Protein AF-A0A850GNY5-F1 (afdb_monomer_lite)

Structure (mmCIF, N/CA/C/O backbone):
data_AF-A0A850GNY5-F1
#
_entry.id   AF-A0A850GNY5-F1
#
loop_
_atom_site.group_PDB
_atom_site.id
_atom_site.type_symbol
_atom_site.label_atom_id
_atom_site.label_alt_id
_atom_site.label_comp_id
_atom_site.label_asym_id
_atom_site.label_entity_id
_atom_site.label_seq_id
_atom_site.pdbx_PDB_ins_code
_atom_site.Cartn_x
_atom_site.Cartn_y
_atom_site.Cartn_z
_atom_site.occupancy
_atom_site.B_iso_or_equiv
_atom_site.auth_seq_id
_atom_site.auth_comp_id
_atom_site.auth_asym_id
_atom_site.auth_atom_id
_atom_site.pdbx_PDB_model_num
ATOM 1 N N . MET A 1 1 ? -10.101 1.524 -15.707 1.00 48.56 1 MET A N 1
ATOM 2 C CA . MET A 1 1 ? -8.682 1.120 -15.670 1.00 48.56 1 MET A CA 1
ATOM 3 C C . MET A 1 1 ? -8.161 1.093 -17.093 1.00 48.56 1 MET A C 1
ATOM 5 O O . MET A 1 1 ? -8.709 0.349 -17.896 1.00 48.56 1 MET A O 1
ATOM 9 N N . VAL A 1 2 ? -7.198 1.953 -17.430 1.00 45.47 2 VAL A N 1
ATOM 10 C CA . VAL A 1 2 ? -6.464 1.857 -18.703 1.00 45.47 2 VAL A CA 1
ATOM 11 C C . VAL A 1 2 ? -5.379 0.800 -18.528 1.00 45.47 2 VAL A C 1
ATOM 13 O O . VAL A 1 2 ? -4.823 0.670 -17.445 1.00 45.47 2 VAL A O 1
ATOM 16 N N . VAL A 1 3 ? -5.168 -0.012 -19.557 1.00 47.56 3 VAL A N 1
ATOM 17 C CA . VAL A 1 3 ? -4.475 -1.298 -19.484 1.00 47.56 3 VAL A CA 1
ATOM 18 C C . VAL A 1 3 ? -3.324 -1.270 -20.489 1.00 47.56 3 VAL A C 1
ATOM 20 O O . VAL A 1 3 ? -3.473 -1.746 -21.611 1.00 47.56 3 VAL A O 1
ATOM 23 N N . GLU A 1 4 ? -2.168 -0.717 -20.122 1.00 44.31 4 GLU A N 1
ATOM 24 C CA . GLU A 1 4 ? -0.940 -1.027 -20.862 1.00 44.31 4 GLU A CA 1
ATOM 25 C C . GLU A 1 4 ? -0.405 -2.366 -20.343 1.00 44.31 4 GLU A C 1
ATOM 27 O O . GLU A 1 4 ? -0.259 -2.584 -19.142 1.00 44.31 4 GLU A O 1
ATOM 32 N N . ARG A 1 5 ? -0.173 -3.321 -21.252 1.00 57.22 5 ARG A N 1
ATOM 33 C CA . ARG A 1 5 ? 0.276 -4.697 -20.941 1.00 57.22 5 ARG A CA 1
ATOM 34 C C . ARG A 1 5 ? -0.632 -5.529 -20.020 1.00 57.22 5 ARG A C 1
ATOM 36 O O . ARG A 1 5 ? -0.216 -6.606 -19.607 1.00 57.22 5 ARG A O 1
ATOM 43 N N . GLY A 1 6 ? -1.846 -5.082 -19.712 1.00 72.19 6 GLY A N 1
ATOM 44 C CA . GLY A 1 6 ? -2.713 -5.765 -18.741 1.00 72.19 6 GLY A CA 1
ATOM 45 C C . GLY A 1 6 ? -2.825 -5.055 -17.390 1.00 72.19 6 GLY A C 1
ATOM 46 O O . GLY A 1 6 ? -3.653 -5.460 -16.584 1.00 72.19 6 GLY A O 1
ATOM 47 N N . VAL A 1 7 ? -2.041 -4.000 -17.145 1.00 82.06 7 VAL A N 1
ATOM 48 C CA . VAL A 1 7 ? -1.895 -3.400 -15.814 1.00 82.06 7 VAL A CA 1
ATOM 49 C C . VAL A 1 7 ? -2.511 -2.008 -15.793 1.00 82.06 7 VAL A C 1
ATOM 51 O O . VAL A 1 7 ? -2.124 -1.143 -16.576 1.00 82.06 7 VAL A O 1
ATOM 54 N N . GLY A 1 8 ? -3.465 -1.795 -14.888 1.00 86.38 8 GLY A N 1
ATOM 55 C CA . GLY A 1 8 ? -3.980 -0.468 -14.572 1.00 86.38 8 GLY A CA 1
ATOM 56 C C . GLY A 1 8 ? -3.292 0.100 -13.342 1.00 86.38 8 GLY A C 1
ATOM 57 O O . GLY A 1 8 ? -3.154 -0.591 -12.336 1.00 86.38 8 GLY A O 1
ATOM 58 N N . VAL A 1 9 ? -2.871 1.360 -13.421 1.00 89.44 9 VAL A N 1
ATOM 59 C CA . VAL A 1 9 ? -2.256 2.072 -12.298 1.00 89.44 9 VAL A CA 1
ATOM 60 C C . VAL A 1 9 ? -3.223 3.132 -11.795 1.00 89.44 9 VAL A C 1
ATOM 62 O O . VAL A 1 9 ? -3.742 3.945 -12.562 1.00 89.44 9 VAL A O 1
ATOM 65 N N . ALA A 1 10 ? -3.453 3.118 -10.488 1.00 91.12 10 ALA A N 1
ATOM 66 C CA . ALA A 1 10 ? -4.220 4.135 -9.797 1.00 91.12 10 ALA A CA 1
ATOM 67 C C . ALA A 1 10 ? -3.379 4.760 -8.686 1.00 91.12 10 ALA A C 1
ATOM 69 O O . ALA A 1 10 ? -2.557 4.087 -8.061 1.00 91.12 10 ALA A O 1
ATOM 70 N N . VAL A 1 11 ? -3.597 6.046 -8.430 1.00 92.50 11 VAL A N 1
ATOM 71 C CA . VAL A 1 11 ? -2.943 6.775 -7.337 1.00 92.50 11 VAL A CA 1
ATOM 72 C C . VAL A 1 11 ? -3.990 7.513 -6.510 1.00 92.50 11 VAL A C 1
ATOM 74 O O . VAL A 1 11 ? -5.052 7.853 -7.035 1.00 92.50 11 VAL A O 1
ATOM 77 N N . PRO A 1 12 ? -3.721 7.802 -5.226 1.00 92.19 12 PRO A N 1
ATOM 78 C CA . PRO A 1 12 ? -4.632 8.608 -4.426 1.00 92.19 12 PRO A CA 1
ATOM 79 C C . PRO A 1 12 ? -4.967 9.936 -5.112 1.00 92.19 12 PRO A C 1
ATOM 81 O O . PRO A 1 12 ? -4.075 10.570 -5.678 1.00 92.19 12 PRO A O 1
ATOM 84 N N . THR A 1 13 ? -6.214 10.400 -5.005 1.00 92.38 13 THR A N 1
ATOM 85 C CA . THR A 1 13 ? -6.661 11.661 -5.629 1.00 92.38 13 THR A CA 1
ATOM 86 C C . THR A 1 13 ? -5.725 12.832 -5.316 1.00 92.38 13 THR A C 1
ATOM 88 O O . THR A 1 13 ? -5.304 13.540 -6.224 1.00 92.38 13 THR A O 1
ATOM 91 N N . HIS A 1 14 ? -5.281 12.960 -4.061 1.00 90.50 14 HIS A N 1
ATOM 92 C CA . HIS A 1 14 ? -4.361 14.022 -3.636 1.00 90.50 14 HIS A CA 1
ATOM 93 C C . HIS A 1 14 ? -2.956 13.940 -4.264 1.00 90.50 14 HIS A C 1
ATOM 95 O O . HIS A 1 14 ? -2.224 14.925 -4.236 1.00 90.50 14 HIS A O 1
ATOM 101 N N . VAL A 1 15 ? -2.537 12.773 -4.769 1.00 90.88 15 VAL A N 1
ATOM 102 C CA . VAL A 1 15 ? -1.285 12.608 -5.533 1.00 90.88 15 VAL A CA 1
ATOM 103 C C . VAL A 1 15 ? -1.527 12.980 -6.989 1.00 90.88 15 VAL A C 1
ATOM 105 O O . VAL A 1 15 ? -0.743 13.723 -7.566 1.00 90.88 15 VAL A O 1
ATOM 108 N N . HIS A 1 16 ? -2.634 12.516 -7.568 1.00 92.56 16 HIS A N 1
ATOM 109 C CA . HIS A 1 16 ? -3.010 12.849 -8.941 1.00 92.56 16 HIS A CA 1
ATOM 110 C C . HIS A 1 16 ? -3.195 14.366 -9.146 1.00 92.56 16 HIS A C 1
ATOM 112 O O . HIS A 1 16 ? -2.802 14.920 -10.170 1.00 92.56 16 HIS A O 1
ATOM 118 N N . GLU A 1 17 ? -3.742 15.067 -8.151 1.00 91.31 17 GLU A N 1
ATOM 119 C CA . GLU A 1 17 ? -3.879 16.532 -8.144 1.00 91.31 17 GLU A CA 1
ATOM 120 C C . GLU A 1 17 ? -2.533 17.278 -8.134 1.00 91.31 17 GLU A C 1
ATOM 122 O O . GLU A 1 17 ? -2.485 18.456 -8.474 1.00 91.31 17 GLU A O 1
ATOM 127 N N . GLN A 1 18 ? -1.428 16.605 -7.796 1.00 89.88 18 GLN A N 1
ATOM 128 C CA . GLN A 1 18 ? -0.080 17.180 -7.803 1.00 89.88 18 GLN A CA 1
ATOM 129 C C . GLN A 1 18 ? 0.645 17.020 -9.145 1.00 89.88 18 GLN A C 1
ATOM 131 O O . GLN A 1 18 ? 1.846 17.252 -9.200 1.00 89.88 18 GLN A O 1
ATOM 136 N N . ARG A 1 19 ? -0.043 16.658 -10.235 1.00 85.88 19 ARG A N 1
ATOM 137 C CA . ARG A 1 19 ? 0.570 16.510 -11.572 1.00 85.88 19 ARG A CA 1
ATOM 138 C C . ARG A 1 19 ? 1.276 17.769 -12.102 1.00 85.88 19 ARG A C 1
ATOM 140 O O . ARG A 1 19 ? 2.137 17.664 -12.961 1.00 85.88 19 ARG A O 1
ATOM 147 N N . ASP A 1 20 ? 0.923 18.947 -11.586 1.00 85.62 20 ASP A N 1
ATOM 148 C CA . ASP A 1 20 ? 1.567 20.217 -11.951 1.00 85.62 20 ASP A CA 1
ATOM 149 C C . ASP A 1 20 ? 2.860 20.469 -11.138 1.00 85.62 20 ASP A C 1
ATOM 151 O O . ASP A 1 20 ? 3.505 21.512 -11.272 1.00 85.62 20 ASP A O 1
ATOM 155 N N . ASN A 1 21 ? 3.245 19.538 -10.256 1.00 88.06 21 ASN A N 1
ATOM 156 C CA . ASN A 1 21 ? 4.458 19.621 -9.451 1.00 88.06 21 ASN A CA 1
ATOM 157 C C . ASN A 1 21 ? 5.694 19.260 -10.303 1.00 88.06 21 ASN A C 1
ATOM 159 O O . ASN A 1 21 ? 5.766 18.139 -10.804 1.00 88.06 21 ASN A O 1
ATOM 163 N N . PRO A 1 22 ? 6.718 20.136 -10.392 1.00 88.56 22 PRO A N 1
ATOM 164 C CA . PRO A 1 22 ? 7.920 19.899 -11.201 1.00 88.56 22 PRO A CA 1
ATOM 165 C C . PRO A 1 22 ? 8.706 18.625 -10.870 1.00 88.56 22 PRO A C 1
ATOM 167 O O . PRO A 1 22 ? 9.552 18.209 -11.653 1.00 88.56 22 PRO A O 1
ATOM 170 N N . TRP A 1 23 ? 8.486 18.043 -9.692 1.00 86.38 23 TRP A N 1
ATOM 171 C CA . TRP A 1 23 ? 9.210 16.865 -9.212 1.00 86.38 23 TRP A CA 1
ATOM 172 C C . TRP A 1 23 ? 8.407 15.565 -9.326 1.00 86.38 23 TRP A C 1
ATOM 174 O O . TRP A 1 23 ? 8.890 14.520 -8.888 1.00 86.38 23 TRP A O 1
ATOM 184 N N . LEU A 1 24 ? 7.182 15.622 -9.853 1.00 86.50 24 LEU A N 1
ATOM 185 C CA . LEU A 1 24 ? 6.283 14.479 -9.961 1.00 86.50 24 LEU A CA 1
ATOM 186 C C . LEU A 1 24 ? 5.758 14.365 -11.391 1.00 86.50 24 LEU A C 1
ATOM 188 O O . LEU A 1 24 ? 4.853 15.087 -11.795 1.00 86.50 24 LEU A O 1
ATOM 192 N N . GLU A 1 25 ? 6.301 13.406 -12.129 1.00 87.94 25 GLU A N 1
ATOM 193 C CA . GLU A 1 25 ? 5.796 13.036 -13.447 1.00 87.94 25 GLU A CA 1
ATOM 194 C C . GLU A 1 25 ? 4.816 11.870 -13.292 1.00 87.94 25 GLU A C 1
ATOM 196 O O . GLU A 1 25 ? 5.181 10.789 -12.822 1.00 87.94 25 GLU A O 1
ATOM 201 N N . LEU A 1 26 ? 3.556 12.101 -13.662 1.00 86.44 26 LEU A N 1
ATOM 202 C CA . LEU A 1 26 ? 2.525 11.069 -13.723 1.00 86.44 26 LEU A CA 1
ATOM 203 C C . LEU A 1 26 ? 2.160 10.816 -15.192 1.00 86.44 26 LEU A C 1
ATOM 205 O O . LEU A 1 26 ? 1.894 11.783 -15.904 1.00 86.44 26 LEU A O 1
ATOM 209 N N . PRO A 1 27 ? 2.123 9.551 -15.644 1.00 85.62 27 PRO A N 1
ATOM 210 C CA . PRO A 1 27 ? 1.575 9.202 -16.953 1.00 85.62 27 PRO A CA 1
ATOM 211 C C . PRO A 1 27 ? 0.107 9.629 -17.089 1.00 85.62 27 PRO A C 1
ATOM 213 O O . PRO A 1 27 ? -0.642 9.590 -16.107 1.00 85.62 27 PRO A O 1
ATOM 216 N N . ASP A 1 28 ? -0.317 9.965 -18.309 1.00 82.44 28 ASP A N 1
ATOM 217 C CA . ASP A 1 28 ? -1.685 10.420 -18.612 1.00 82.44 28 ASP A CA 1
ATOM 218 C C . ASP A 1 28 ? -2.749 9.347 -18.303 1.00 82.44 28 ASP A C 1
ATOM 220 O O . ASP A 1 28 ? -3.921 9.650 -18.076 1.00 82.44 28 ASP A O 1
ATOM 224 N N . GLU A 1 29 ? -2.349 8.076 -18.274 1.00 84.06 29 GLU A N 1
ATOM 225 C CA . GLU A 1 29 ? -3.220 6.919 -18.073 1.00 84.06 29 GLU A CA 1
ATOM 226 C C . GLU A 1 29 ? -3.506 6.599 -16.595 1.00 84.06 29 GLU A C 1
ATOM 228 O O . GLU A 1 29 ? -4.310 5.704 -16.302 1.00 84.06 29 GLU A O 1
ATOM 233 N N . VAL A 1 30 ? -2.860 7.296 -15.654 1.00 89.00 30 VAL A N 1
ATOM 234 C CA . VAL A 1 30 ? -3.042 7.066 -14.215 1.00 89.00 30 VAL A CA 1
ATOM 235 C C . VAL A 1 30 ? -4.419 7.546 -13.759 1.00 89.00 30 VAL A C 1
ATOM 237 O O . VAL A 1 30 ? -4.820 8.682 -13.996 1.00 89.00 30 VAL A O 1
ATOM 240 N N . VAL A 1 31 ? -5.138 6.691 -13.030 1.00 89.56 31 VAL A N 1
ATOM 241 C CA . VAL A 1 31 ? -6.490 7.003 -12.546 1.00 89.56 31 VAL A CA 1
ATOM 242 C C . VAL A 1 31 ? -6.451 7.479 -11.084 1.00 89.56 31 VAL A C 1
ATOM 244 O O . VAL A 1 31 ? -5.867 6.792 -10.242 1.00 89.56 31 VAL A O 1
ATOM 247 N N . PRO A 1 32 ? -7.079 8.618 -10.730 1.00 91.88 32 PRO A N 1
ATOM 248 C CA . PRO A 1 32 ? -7.226 9.022 -9.335 1.00 91.88 32 PRO A CA 1
ATOM 249 C C . PRO A 1 32 ? -8.216 8.114 -8.600 1.00 91.88 32 PRO A C 1
ATOM 251 O O . PRO A 1 32 ? -9.277 7.783 -9.133 1.00 91.88 32 PRO A O 1
ATOM 254 N N . VAL A 1 33 ? -7.899 7.761 -7.355 1.00 90.88 33 VAL A N 1
ATOM 255 C CA . VAL A 1 33 ? -8.792 6.991 -6.481 1.00 90.88 33 VAL A CA 1
ATOM 256 C C . VAL A 1 33 ? -8.951 7.618 -5.108 1.00 90.88 33 VAL A C 1
ATOM 258 O O . VAL A 1 33 ? -7.995 8.110 -4.499 1.00 90.88 33 VAL A O 1
ATOM 261 N N . ASP A 1 34 ? -10.180 7.553 -4.605 1.00 89.25 34 ASP A N 1
ATOM 262 C CA . ASP A 1 34 ? -10.488 7.901 -3.228 1.00 89.25 34 ASP A CA 1
ATOM 263 C C . ASP A 1 34 ? -10.099 6.739 -2.307 1.00 89.25 34 ASP A C 1
ATOM 265 O O . ASP A 1 34 ? -10.606 5.624 -2.423 1.00 89.25 34 ASP A O 1
ATOM 269 N N . LEU A 1 35 ? -9.189 7.013 -1.375 1.00 83.94 35 LEU A N 1
ATOM 270 C CA . LEU A 1 35 ? -8.705 6.035 -0.405 1.00 83.94 35 LEU A CA 1
ATOM 271 C C . LEU A 1 35 ? -9.773 5.637 0.623 1.00 83.94 35 LEU A C 1
ATOM 273 O O . LEU A 1 35 ? -9.643 4.592 1.256 1.00 83.94 35 LEU A O 1
ATOM 277 N N . GLU A 1 36 ? -10.821 6.447 0.793 1.00 81.56 36 GLU A N 1
ATOM 278 C CA . GLU A 1 36 ? -11.971 6.126 1.647 1.00 81.56 36 GLU A CA 1
ATOM 279 C C . GLU A 1 36 ? -13.043 5.296 0.922 1.00 81.56 36 GLU A C 1
ATOM 281 O O . GLU A 1 36 ? -13.981 4.796 1.554 1.00 81.56 36 GLU A O 1
ATOM 286 N N . ALA A 1 37 ? -12.910 5.150 -0.398 1.00 81.50 37 ALA A N 1
ATOM 287 C CA . ALA A 1 37 ? -13.842 4.445 -1.269 1.00 81.50 37 ALA A CA 1
ATOM 288 C C . ALA A 1 37 ? -13.087 3.662 -2.355 1.00 81.50 37 ALA A C 1
ATOM 290 O O . ALA A 1 37 ? -13.382 3.775 -3.547 1.00 81.50 37 ALA A O 1
ATOM 291 N N . LEU A 1 38 ? -12.091 2.873 -1.934 1.00 81.62 38 LEU A N 1
ATOM 292 C CA . LEU A 1 38 ? -11.315 2.038 -2.845 1.00 81.62 38 LEU A CA 1
ATOM 293 C C . LEU A 1 38 ? -12.206 0.959 -3.475 1.00 81.62 38 LEU A C 1
ATOM 295 O O . LEU A 1 38 ? -12.833 0.201 -2.728 1.00 81.62 38 LEU A O 1
ATOM 299 N N . PRO A 1 39 ? -12.251 0.845 -4.814 1.00 77.00 39 PRO A N 1
ATOM 300 C CA . PRO A 1 39 ? -12.936 -0.261 -5.463 1.00 77.00 39 PRO A CA 1
ATOM 301 C C . PRO A 1 39 ? -12.285 -1.611 -5.115 1.00 77.00 39 PRO A C 1
ATOM 303 O O . PRO A 1 39 ? -11.121 -1.693 -4.723 1.00 77.00 39 PRO A O 1
ATOM 306 N N . ALA A 1 40 ? -13.075 -2.679 -5.216 1.00 74.69 40 ALA A N 1
ATOM 307 C CA . ALA A 1 40 ? -12.691 -4.021 -4.775 1.00 74.69 40 ALA A CA 1
ATOM 308 C C . ALA A 1 40 ? -11.846 -4.806 -5.800 1.00 74.69 40 ALA A C 1
ATOM 310 O O . ALA A 1 40 ? -11.569 -5.979 -5.581 1.00 74.69 40 ALA A O 1
ATOM 311 N N . ASP A 1 41 ? -11.476 -4.195 -6.926 1.00 81.94 41 ASP A N 1
ATOM 312 C CA . ASP A 1 41 ? -10.828 -4.832 -8.079 1.00 81.94 41 ASP A CA 1
ATOM 313 C C . ASP A 1 41 ? -9.313 -4.569 -8.169 1.00 81.94 41 ASP A C 1
ATOM 315 O O . ASP A 1 41 ? -8.725 -4.700 -9.240 1.00 81.94 41 ASP A O 1
ATOM 319 N N . PHE A 1 42 ? -8.661 -4.222 -7.055 1.00 87.12 42 PHE A N 1
ATOM 320 C CA . PHE A 1 42 ? -7.202 -4.103 -6.998 1.00 87.12 42 PHE A CA 1
ATOM 321 C C . PHE A 1 42 ? -6.521 -5.429 -6.666 1.00 87.12 42 PHE A C 1
ATOM 323 O O . PHE A 1 42 ? -6.864 -6.078 -5.686 1.00 87.12 42 PHE A O 1
ATOM 330 N N . ASP A 1 43 ? -5.473 -5.766 -7.418 1.00 88.81 43 ASP A N 1
ATOM 331 C CA . ASP A 1 43 ? -4.680 -6.979 -7.181 1.00 88.81 43 ASP A CA 1
ATOM 332 C C . ASP A 1 43 ? -3.465 -6.746 -6.263 1.00 88.81 43 ASP A C 1
ATOM 334 O O . ASP A 1 43 ? -2.946 -7.680 -5.650 1.00 88.81 43 ASP A O 1
ATOM 338 N N . LEU A 1 44 ? -2.971 -5.505 -6.183 1.00 91.50 44 LEU A N 1
ATOM 339 C CA . LEU A 1 44 ? -1.756 -5.152 -5.448 1.00 91.50 44 LEU A CA 1
ATOM 340 C C . LEU A 1 44 ? -1.765 -3.680 -5.027 1.00 91.50 44 LEU A C 1
ATOM 342 O O . LEU A 1 44 ? -1.982 -2.792 -5.850 1.00 91.50 44 LEU A O 1
ATOM 346 N N . ALA A 1 45 ? -1.429 -3.412 -3.767 1.00 93.38 45 ALA A N 1
ATOM 347 C CA . ALA A 1 45 ? -1.127 -2.070 -3.285 1.00 93.38 45 ALA A CA 1
ATOM 348 C C . ALA A 1 45 ? 0.390 -1.869 -3.189 1.00 93.38 45 ALA A C 1
ATOM 350 O O . ALA A 1 45 ? 1.093 -2.709 -2.630 1.00 93.38 45 ALA A O 1
ATOM 351 N N . VAL A 1 46 ? 0.906 -0.742 -3.681 1.00 93.94 46 VAL A N 1
ATOM 352 C CA . VAL A 1 46 ? 2.338 -0.407 -3.596 1.00 93.94 46 VAL A CA 1
ATOM 353 C C . VAL A 1 46 ? 2.525 0.801 -2.683 1.00 93.94 46 VAL A C 1
ATOM 355 O O . VAL A 1 46 ? 1.995 1.879 -2.941 1.00 93.94 46 VAL A O 1
ATOM 358 N N . ALA A 1 47 ? 3.284 0.626 -1.603 1.00 93.88 47 ALA A N 1
ATOM 359 C CA . ALA A 1 47 ? 3.611 1.679 -0.651 1.00 93.88 47 ALA A CA 1
ATOM 360 C C . ALA A 1 47 ? 5.039 2.182 -0.892 1.00 93.88 47 ALA A C 1
ATOM 362 O O . ALA A 1 47 ? 6.008 1.475 -0.617 1.00 93.88 47 ALA A O 1
ATOM 363 N N . LEU A 1 48 ? 5.160 3.417 -1.383 1.00 92.56 48 LEU A N 1
ATOM 364 C CA . LEU A 1 48 ? 6.437 4.080 -1.653 1.00 92.56 48 LEU A CA 1
ATOM 365 C C . LEU A 1 48 ? 6.784 5.043 -0.509 1.00 92.56 48 LEU A C 1
ATOM 367 O O . LEU A 1 48 ? 6.138 6.076 -0.338 1.00 92.56 48 LEU A O 1
ATOM 371 N N . GLY A 1 49 ? 7.789 4.710 0.300 1.00 90.81 49 GLY A N 1
ATOM 372 C CA . GLY A 1 49 ? 8.212 5.518 1.448 1.00 90.81 49 GLY A CA 1
ATOM 373 C C . GLY A 1 49 ? 8.647 4.655 2.629 1.00 90.81 49 GLY A C 1
ATOM 374 O O . GLY A 1 49 ? 9.018 3.506 2.453 1.00 90.81 49 GLY A O 1
ATOM 375 N N . GLY A 1 50 ? 8.625 5.195 3.846 1.00 90.06 50 GLY A N 1
ATOM 376 C CA . GLY A 1 50 ? 9.020 4.436 5.040 1.00 90.06 50 GLY A CA 1
ATOM 377 C C . GLY A 1 50 ? 7.937 3.485 5.575 1.00 90.06 50 GLY A C 1
ATOM 378 O O . GLY A 1 50 ? 6.837 3.371 5.032 1.00 90.06 50 GLY A O 1
ATOM 379 N N . ASP A 1 51 ? 8.215 2.873 6.726 1.00 90.19 51 ASP A N 1
ATOM 380 C CA . ASP A 1 51 ? 7.302 1.939 7.407 1.00 90.19 51 ASP A CA 1
ATOM 381 C C . ASP A 1 51 ? 5.937 2.567 7.745 1.00 90.19 51 ASP A C 1
ATOM 383 O O . ASP A 1 51 ? 4.902 1.905 7.679 1.00 90.19 51 ASP A O 1
ATOM 387 N N . GLY A 1 52 ? 5.904 3.867 8.062 1.00 90.44 52 GLY A N 1
ATOM 388 C CA . GLY A 1 52 ? 4.653 4.593 8.296 1.00 90.44 52 GLY A CA 1
ATOM 389 C C . GLY A 1 52 ? 3.748 4.620 7.060 1.00 90.44 52 GLY A C 1
ATOM 390 O O . GLY A 1 52 ? 2.531 4.488 7.186 1.00 90.44 52 GLY A O 1
ATOM 391 N N . THR A 1 53 ? 4.336 4.720 5.865 1.00 91.62 53 THR A N 1
ATOM 392 C CA . THR A 1 53 ? 3.611 4.652 4.590 1.00 91.62 53 THR A CA 1
ATOM 393 C C . THR A 1 53 ? 3.045 3.257 4.366 1.00 91.62 53 THR A C 1
ATOM 395 O O . THR A 1 53 ? 1.872 3.126 4.024 1.00 91.62 53 THR A O 1
ATOM 398 N N . LEU A 1 54 ? 3.840 2.215 4.630 1.00 91.81 54 LEU A N 1
ATOM 399 C CA . LEU A 1 54 ? 3.397 0.825 4.530 1.00 91.81 54 LEU A CA 1
ATOM 400 C C . LEU A 1 54 ? 2.227 0.527 5.475 1.00 91.81 54 LEU A C 1
ATOM 402 O O . LEU A 1 54 ? 1.223 -0.049 5.062 1.00 91.81 54 LEU A O 1
ATOM 406 N N . LEU A 1 55 ? 2.337 0.941 6.740 1.00 91.12 55 LEU A N 1
ATOM 407 C CA . LEU A 1 55 ? 1.280 0.766 7.739 1.00 91.12 55 LEU A CA 1
ATOM 408 C C . LEU A 1 55 ? 0.015 1.553 7.390 1.00 91.12 55 LEU A C 1
ATOM 410 O O . LEU A 1 55 ? -1.092 1.123 7.707 1.00 91.12 55 LEU A O 1
ATOM 414 N N . ARG A 1 56 ? 0.160 2.715 6.751 1.00 89.62 56 ARG A N 1
ATOM 415 C CA . ARG A 1 56 ? -0.983 3.495 6.277 1.00 89.62 56 ARG A CA 1
ATOM 416 C C . ARG A 1 56 ? -1.671 2.808 5.098 1.00 89.62 56 ARG A C 1
ATOM 418 O O . ARG A 1 56 ? -2.888 2.666 5.129 1.00 89.62 56 ARG A O 1
ATOM 425 N N . ALA A 1 57 ? -0.901 2.327 4.123 1.00 90.81 57 ALA A N 1
ATOM 426 C CA . ALA A 1 57 ? -1.422 1.581 2.982 1.00 90.81 57 ALA A CA 1
ATOM 427 C C . ALA A 1 57 ? -2.137 0.296 3.419 1.00 90.81 57 ALA A C 1
ATOM 429 O O . ALA A 1 57 ? -3.252 0.037 2.974 1.00 90.81 57 ALA A O 1
ATOM 430 N N . SER A 1 58 ? -1.551 -0.461 4.354 1.00 89.69 58 SER A N 1
ATOM 431 C CA . SER A 1 58 ? -2.174 -1.684 4.866 1.00 89.69 58 SER A CA 1
ATOM 432 C C . SER A 1 58 ? -3.515 -1.420 5.539 1.00 89.69 58 SER A C 1
ATOM 434 O O . SER A 1 58 ? -4.420 -2.229 5.403 1.00 89.69 58 SER A O 1
ATOM 436 N N . ARG A 1 59 ? -3.706 -0.273 6.202 1.00 86.62 59 ARG A N 1
ATOM 437 C CA . ARG A 1 59 ? -5.013 0.088 6.773 1.00 86.62 59 ARG A CA 1
ATOM 438 C C . ARG A 1 59 ? -6.086 0.312 5.713 1.00 86.62 59 ARG A C 1
ATOM 440 O O . ARG A 1 59 ? -7.221 -0.068 5.961 1.00 86.62 59 ARG A O 1
ATOM 447 N N . TRP A 1 60 ? -5.743 0.902 4.569 1.00 87.06 60 TRP A N 1
ATOM 448 C CA . TRP A 1 60 ? -6.716 1.177 3.507 1.00 87.06 60 TRP A CA 1
ATOM 449 C C . TRP A 1 60 ? -7.183 -0.083 2.786 1.00 87.06 60 TRP A C 1
ATOM 451 O O . TRP A 1 60 ? -8.350 -0.177 2.424 1.00 87.06 60 TRP A O 1
ATOM 461 N N . VAL A 1 61 ? -6.285 -1.050 2.593 1.00 87.50 61 VAL A N 1
ATOM 462 C CA . VAL A 1 61 ? -6.578 -2.226 1.761 1.00 87.50 61 VAL A CA 1
ATOM 463 C C . VAL A 1 61 ? -6.834 -3.508 2.546 1.00 87.50 61 VAL A C 1
ATOM 465 O O . VAL A 1 61 ? -7.192 -4.524 1.958 1.00 87.50 61 VAL A O 1
ATOM 468 N N . ALA A 1 62 ? -6.670 -3.501 3.870 1.00 81.88 62 ALA A N 1
ATOM 469 C CA . ALA A 1 62 ? -6.749 -4.736 4.648 1.00 81.88 62 ALA A CA 1
ATOM 470 C C . ALA A 1 62 ? -8.140 -5.383 4.695 1.00 81.88 62 ALA A C 1
ATOM 472 O O . ALA A 1 62 ? -8.224 -6.569 5.001 1.00 81.88 62 ALA A O 1
ATOM 473 N N . ASP A 1 63 ? -9.206 -4.643 4.391 1.00 79.88 63 ASP A N 1
ATOM 474 C CA . ASP A 1 63 ? -10.561 -5.202 4.295 1.00 79.88 63 ASP A CA 1
ATOM 475 C C . ASP A 1 63 ? -10.887 -5.691 2.868 1.00 79.88 63 ASP A C 1
ATOM 477 O O . ASP A 1 63 ? -11.938 -6.284 2.639 1.00 79.88 63 ASP A O 1
ATOM 481 N N . LEU A 1 64 ? -9.961 -5.487 1.920 1.00 84.31 64 LEU A N 1
ATOM 482 C CA . LEU A 1 64 ? -10.049 -5.928 0.525 1.00 84.31 64 LEU A CA 1
ATOM 483 C C . LEU A 1 64 ? -9.212 -7.189 0.237 1.00 84.31 64 LEU A C 1
ATOM 485 O O . LEU A 1 64 ? -9.205 -7.663 -0.891 1.00 84.31 64 LEU A O 1
ATOM 489 N N . ASP A 1 65 ? -8.499 -7.720 1.238 1.00 83.06 65 ASP A N 1
ATOM 490 C CA . ASP A 1 65 ? -7.558 -8.851 1.104 1.00 83.06 65 ASP A CA 1
ATOM 491 C C . ASP A 1 65 ? -6.471 -8.633 0.027 1.00 83.06 65 ASP A C 1
ATOM 493 O O . ASP A 1 65 ? -5.950 -9.569 -0.577 1.00 83.06 65 ASP A O 1
ATOM 497 N N . VAL A 1 66 ? -6.109 -7.366 -0.209 1.00 89.62 66 VAL A N 1
ATOM 498 C CA . VAL A 1 66 ? -5.109 -6.982 -1.212 1.00 89.62 66 VAL A CA 1
ATOM 499 C C . VAL A 1 66 ? -3.711 -6.977 -0.583 1.00 89.62 66 VAL A C 1
ATOM 501 O O . VAL A 1 66 ? -3.499 -6.318 0.445 1.00 89.62 66 VAL A O 1
ATOM 504 N N . PRO A 1 67 ? -2.721 -7.667 -1.179 1.00 91.75 67 PRO A N 1
ATOM 505 C CA . PRO A 1 67 ? -1.349 -7.645 -0.690 1.00 91.75 67 PRO A CA 1
ATOM 506 C C . PRO A 1 67 ? -0.726 -6.249 -0.824 1.00 91.75 67 PRO A C 1
ATOM 508 O O . PRO A 1 67 ? -0.994 -5.509 -1.771 1.00 91.75 67 PRO A O 1
ATOM 511 N N . VAL A 1 68 ? 0.158 -5.903 0.117 1.00 93.12 68 VAL A N 1
ATOM 512 C CA . VAL A 1 68 ? 0.882 -4.623 0.115 1.00 93.12 68 VAL A CA 1
ATOM 513 C C . VAL A 1 68 ? 2.369 -4.856 -0.130 1.00 93.12 68 VAL A C 1
ATOM 515 O O . VAL A 1 68 ? 3.046 -5.491 0.679 1.00 93.12 68 VAL A O 1
ATOM 518 N N . LEU A 1 69 ? 2.888 -4.296 -1.220 1.00 94.25 69 LEU A N 1
ATOM 519 C CA . LEU A 1 69 ? 4.309 -4.244 -1.538 1.00 94.25 69 LEU A CA 1
ATOM 520 C C . LEU A 1 69 ? 4.926 -2.962 -0.970 1.00 94.25 69 LEU A C 1
ATOM 522 O O . LEU A 1 69 ? 4.625 -1.859 -1.421 1.00 94.25 69 LEU A O 1
ATOM 526 N N . GLY A 1 70 ? 5.799 -3.112 0.023 1.00 93.06 70 GLY A N 1
ATOM 527 C CA . GLY A 1 70 ? 6.535 -2.007 0.633 1.00 93.06 70 GLY A CA 1
ATOM 528 C C . GLY A 1 70 ? 7.878 -1.747 -0.021 1.00 93.06 70 GLY A C 1
ATOM 529 O O . GLY A 1 70 ? 8.715 -2.651 -0.060 1.00 93.06 70 GLY A O 1
ATOM 530 N N . ILE A 1 71 ? 8.104 -0.506 -0.449 1.00 93.31 71 ILE A N 1
ATOM 531 C CA . ILE A 1 71 ? 9.383 -0.050 -0.989 1.00 93.31 71 ILE A CA 1
ATOM 532 C C . ILE A 1 71 ? 9.891 1.122 -0.153 1.00 93.31 71 ILE A C 1
ATOM 534 O O . ILE A 1 71 ? 9.310 2.211 -0.161 1.00 93.31 71 ILE A O 1
ATOM 538 N N . ASN A 1 72 ? 11.003 0.897 0.545 1.00 91.75 72 ASN A N 1
ATOM 539 C CA . ASN A 1 72 ? 11.668 1.919 1.333 1.00 91.75 72 ASN A CA 1
ATOM 540 C C . ASN A 1 72 ? 12.459 2.889 0.446 1.00 91.75 72 ASN A C 1
ATOM 542 O O . ASN A 1 72 ? 13.383 2.490 -0.257 1.00 91.75 72 ASN A O 1
ATOM 546 N N . LEU A 1 73 ? 12.113 4.177 0.520 1.00 88.00 73 LEU A N 1
ATOM 547 C CA . LEU A 1 73 ? 12.798 5.253 -0.207 1.00 88.00 73 LEU A CA 1
ATOM 548 C C . LEU A 1 73 ? 13.863 5.993 0.627 1.00 88.00 73 LEU A C 1
ATOM 550 O O . LEU A 1 73 ? 14.518 6.886 0.080 1.00 88.00 73 LEU A O 1
ATOM 554 N N . GLY A 1 74 ? 14.007 5.665 1.917 1.00 81.88 74 GLY A N 1
ATOM 555 C CA . GLY A 1 74 ? 14.990 6.244 2.845 1.00 81.88 74 GLY A CA 1
ATOM 556 C C . GLY A 1 74 ? 16.044 5.236 3.325 1.00 81.88 74 GLY A C 1
ATOM 557 O O . GLY A 1 74 ? 16.198 4.170 2.740 1.00 81.88 74 GLY A O 1
ATOM 558 N N . ASP A 1 75 ? 16.742 5.557 4.418 1.00 70.75 75 ASP A N 1
ATOM 559 C CA . ASP A 1 75 ? 17.977 4.857 4.816 1.00 70.75 75 ASP A CA 1
ATOM 560 C C . ASP A 1 75 ? 17.771 3.482 5.484 1.00 70.75 75 ASP A C 1
ATOM 562 O O . ASP A 1 75 ? 18.602 2.590 5.328 1.00 70.75 75 ASP A O 1
ATOM 566 N N . LEU A 1 76 ? 16.677 3.280 6.232 1.00 74.50 76 LEU A N 1
ATOM 567 C CA . LEU A 1 76 ? 16.370 2.002 6.893 1.00 74.50 76 LEU A CA 1
ATOM 568 C C . LEU A 1 76 ? 14.854 1.810 7.049 1.00 74.50 76 LEU A C 1
ATOM 570 O O . LEU A 1 76 ? 14.166 2.699 7.548 1.00 74.50 76 LEU A O 1
ATOM 574 N N . GLY A 1 77 ? 14.348 0.640 6.656 1.00 71.19 77 GLY A N 1
ATOM 575 C CA . GLY A 1 77 ? 12.958 0.224 6.850 1.00 71.19 77 GLY A CA 1
ATOM 576 C C . GLY A 1 77 ? 12.922 -1.152 7.504 1.00 71.19 77 GLY A C 1
ATOM 577 O O . GLY A 1 77 ? 13.671 -2.040 7.103 1.00 71.19 77 GLY A O 1
ATOM 578 N N . PHE A 1 78 ? 12.093 -1.323 8.532 1.00 80.75 78 PHE A N 1
ATOM 579 C CA . PHE A 1 78 ? 11.951 -2.599 9.239 1.00 80.75 78 PHE A CA 1
ATOM 580 C C . PHE A 1 78 ? 10.907 -3.505 8.589 1.00 80.75 78 PHE A C 1
ATOM 582 O O . PHE A 1 78 ? 10.997 -4.727 8.701 1.00 80.75 78 PHE A O 1
ATOM 589 N N . LEU A 1 79 ? 9.890 -2.912 7.959 1.00 81.25 79 LEU A N 1
ATOM 590 C CA . LEU A 1 79 ? 8.753 -3.640 7.404 1.00 81.25 79 LEU A CA 1
ATOM 591 C C . LEU A 1 79 ? 8.829 -3.774 5.879 1.00 81.25 79 LEU A C 1
ATOM 593 O O . LEU A 1 79 ? 8.334 -4.760 5.333 1.00 81.25 79 LEU A O 1
ATOM 597 N N . SER A 1 80 ? 9.421 -2.793 5.196 1.00 80.81 80 SER A N 1
ATOM 598 C CA . SER A 1 80 ? 9.611 -2.820 3.742 1.00 80.81 80 SER A CA 1
ATOM 599 C C . SER A 1 80 ? 10.705 -3.811 3.348 1.00 80.81 80 SER A C 1
ATOM 601 O O . SER A 1 80 ? 11.833 -3.724 3.825 1.00 80.81 80 SER A O 1
ATOM 603 N N . ALA A 1 81 ? 10.378 -4.735 2.444 1.00 79.88 81 ALA A N 1
ATOM 604 C CA . ALA A 1 81 ? 11.306 -5.771 1.988 1.00 79.88 81 ALA A CA 1
ATOM 60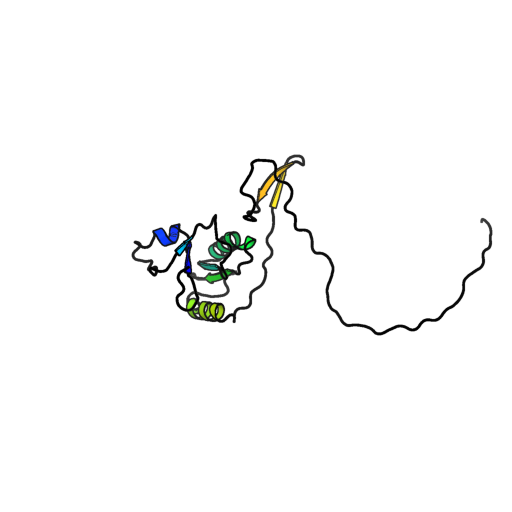5 C C . ALA A 1 81 ? 12.288 -5.286 0.905 1.00 79.88 81 ALA A C 1
ATOM 607 O O . ALA A 1 81 ? 13.316 -5.924 0.697 1.00 79.88 81 ALA A O 1
ATOM 608 N N . TYR A 1 82 ? 11.976 -4.175 0.228 1.00 88.75 82 TYR A N 1
ATOM 609 C CA . TYR A 1 82 ? 12.737 -3.672 -0.916 1.00 88.75 82 TYR A CA 1
ATOM 610 C C . TYR A 1 82 ? 13.214 -2.242 -0.682 1.00 88.75 82 TYR A C 1
ATOM 612 O O . TYR A 1 82 ? 12.462 -1.406 -0.173 1.00 88.75 82 TYR A O 1
ATOM 620 N N . GLY A 1 83 ? 14.457 -1.963 -1.070 1.00 89.81 83 GLY A N 1
ATOM 621 C CA . GLY A 1 83 ? 15.010 -0.610 -1.133 1.00 89.81 83 GLY A CA 1
ATOM 622 C C . GLY A 1 83 ? 14.680 0.109 -2.444 1.00 89.81 83 GLY A C 1
ATOM 623 O O . GLY A 1 83 ? 14.125 -0.472 -3.381 1.00 89.81 83 GLY A O 1
ATOM 624 N N . ARG A 1 84 ? 15.074 1.383 -2.526 1.00 90.00 84 ARG A N 1
ATOM 625 C CA . ARG A 1 84 ? 14.900 2.248 -3.704 1.00 90.00 84 ARG A CA 1
ATOM 626 C C . ARG A 1 84 ? 15.496 1.631 -4.969 1.00 90.00 84 ARG A C 1
ATOM 628 O O . ARG A 1 84 ? 14.888 1.692 -6.033 1.00 90.00 84 ARG A O 1
ATOM 635 N N . GLU A 1 85 ? 16.669 1.025 -4.853 1.00 90.88 85 GLU A N 1
ATOM 636 C CA . GLU A 1 85 ? 17.430 0.462 -5.972 1.00 90.88 85 GLU A CA 1
ATOM 637 C C . GLU A 1 85 ? 16.744 -0.778 -6.564 1.00 90.88 85 GLU A C 1
ATOM 639 O O . GLU A 1 85 ? 16.986 -1.133 -7.714 1.00 90.88 85 GLU A O 1
ATOM 644 N N . GLN A 1 86 ? 15.855 -1.413 -5.794 1.00 90.75 86 GLN A N 1
ATOM 645 C CA . GLN A 1 86 ? 15.192 -2.669 -6.140 1.00 90.75 86 GLN A CA 1
ATOM 646 C C . GLN A 1 86 ? 13.766 -2.470 -6.670 1.00 90.75 86 GLN A C 1
ATOM 648 O O . GLN A 1 86 ? 13.101 -3.453 -6.980 1.00 90.75 86 GLN A O 1
ATOM 653 N N . ILE A 1 87 ? 13.279 -1.227 -6.803 1.00 91.88 87 ILE A N 1
ATOM 654 C CA . ILE A 1 87 ? 11.898 -0.930 -7.235 1.00 91.88 87 ILE A CA 1
ATOM 655 C C . ILE A 1 87 ? 11.527 -1.663 -8.522 1.00 91.88 87 ILE A C 1
ATOM 657 O O . ILE A 1 87 ? 10.486 -2.314 -8.595 1.00 91.88 87 ILE A O 1
ATOM 661 N N . VAL A 1 88 ? 12.378 -1.542 -9.541 1.00 91.62 88 VAL A N 1
ATOM 662 C CA . VAL A 1 88 ? 12.103 -2.084 -10.876 1.00 91.62 88 VAL A CA 1
ATOM 663 C C . VAL A 1 88 ? 12.040 -3.610 -10.836 1.00 91.62 88 VAL A C 1
ATOM 665 O O . VAL A 1 88 ? 11.142 -4.203 -11.429 1.00 91.62 88 VAL A O 1
ATOM 668 N N . GLU A 1 89 ? 12.959 -4.240 -10.103 1.00 93.56 89 GLU A N 1
ATOM 669 C CA . GLU A 1 89 ? 13.007 -5.692 -9.924 1.00 93.56 89 GLU A CA 1
ATOM 670 C C . GLU A 1 89 ? 11.792 -6.197 -9.137 1.00 93.56 89 GLU A C 1
ATOM 672 O O . GLU A 1 89 ? 11.089 -7.092 -9.602 1.00 93.56 89 GLU A O 1
ATOM 677 N N . ALA A 1 90 ? 11.476 -5.561 -8.007 1.00 92.75 90 ALA A N 1
ATOM 678 C CA . ALA A 1 90 ? 10.347 -5.927 -7.159 1.00 92.75 90 ALA A CA 1
ATOM 679 C C . ALA A 1 90 ? 9.008 -5.826 -7.905 1.00 92.75 90 ALA A C 1
ATOM 681 O O . ALA A 1 90 ? 8.17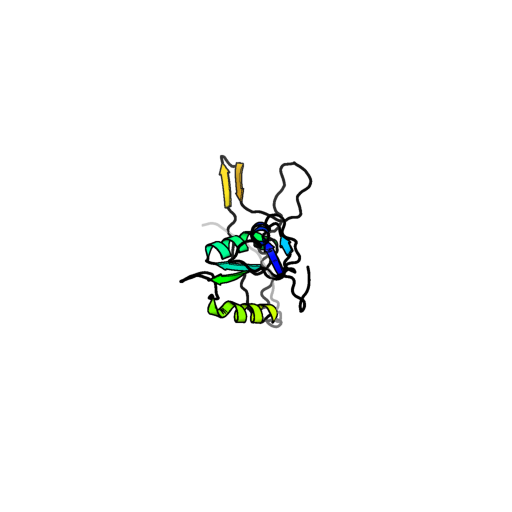2 -6.724 -7.805 1.00 92.75 90 ALA A O 1
ATOM 682 N N . LEU A 1 91 ? 8.804 -4.762 -8.688 1.00 92.06 91 LEU A N 1
ATOM 683 C CA . LEU A 1 91 ? 7.607 -4.610 -9.518 1.00 92.06 91 LEU A CA 1
ATOM 684 C C . LEU A 1 91 ? 7.560 -5.651 -10.640 1.00 92.06 91 LEU A C 1
ATOM 686 O O . LEU A 1 91 ? 6.504 -6.231 -10.886 1.00 92.06 91 LEU A O 1
ATOM 690 N N . ALA A 1 92 ? 8.685 -5.935 -11.301 1.00 92.00 92 ALA A N 1
ATOM 691 C CA . ALA A 1 92 ? 8.743 -6.969 -12.332 1.00 92.00 92 ALA A CA 1
ATOM 692 C C . ALA A 1 92 ? 8.430 -8.366 -11.768 1.00 92.00 92 ALA A C 1
ATOM 694 O O . ALA A 1 92 ? 7.723 -9.146 -12.408 1.00 92.00 92 ALA A O 1
ATOM 695 N N . ASP A 1 93 ? 8.921 -8.679 -10.569 1.00 93.31 93 ASP A N 1
ATOM 696 C CA . ASP A 1 93 ? 8.610 -9.921 -9.865 1.00 93.31 93 ASP A CA 1
ATOM 697 C C . ASP A 1 93 ? 7.151 -9.982 -9.411 1.00 93.31 93 ASP A C 1
ATOM 699 O O . ASP A 1 93 ? 6.526 -11.039 -9.529 1.00 93.31 93 ASP A O 1
ATOM 703 N N . ALA A 1 94 ? 6.589 -8.864 -8.942 1.00 91.75 94 ALA A N 1
ATOM 704 C CA . ALA A 1 94 ? 5.183 -8.775 -8.559 1.00 91.75 94 ALA A CA 1
ATOM 705 C C . ALA A 1 94 ? 4.270 -9.057 -9.758 1.00 91.75 94 ALA A C 1
ATOM 707 O O . ALA A 1 94 ? 3.406 -9.929 -9.690 1.00 91.75 94 ALA A O 1
ATOM 708 N N . LEU A 1 95 ? 4.526 -8.386 -10.885 1.00 90.06 95 LEU A N 1
ATOM 709 C CA . LEU A 1 95 ? 3.779 -8.563 -12.132 1.00 90.06 95 LEU A CA 1
ATOM 710 C C . LEU A 1 95 ? 3.924 -9.973 -12.714 1.00 90.06 95 LEU A C 1
ATOM 712 O O . LEU A 1 95 ? 3.014 -10.472 -13.370 1.00 90.06 95 LEU A O 1
ATOM 716 N N . ALA A 1 96 ? 5.056 -10.632 -12.471 1.00 90.81 96 ALA A N 1
ATOM 717 C CA . ALA A 1 96 ? 5.280 -12.010 -12.886 1.00 90.81 96 ALA A CA 1
ATOM 718 C C . ALA A 1 96 ? 4.768 -13.058 -11.880 1.00 90.81 96 ALA A C 1
ATOM 720 O O . ALA A 1 96 ? 4.973 -14.252 -12.105 1.00 90.81 96 ALA A O 1
ATOM 721 N N . GLY A 1 97 ? 4.155 -12.643 -10.765 1.00 90.31 97 GLY A N 1
ATOM 722 C CA . GLY A 1 97 ? 3.671 -13.546 -9.717 1.00 90.31 97 GLY A CA 1
ATOM 723 C C . GLY A 1 97 ? 4.785 -14.314 -8.993 1.00 90.31 97 GLY A C 1
ATOM 724 O O . GLY A 1 97 ? 4.542 -15.396 -8.463 1.00 90.31 97 GLY A O 1
ATOM 725 N N . ARG A 1 98 ? 6.018 -13.790 -8.995 1.00 92.88 98 ARG A N 1
ATOM 726 C CA . ARG A 1 98 ? 7.190 -14.417 -8.357 1.00 92.88 98 ARG A CA 1
ATOM 727 C C . ARG A 1 98 ? 7.365 -14.031 -6.891 1.00 92.88 98 ARG A C 1
ATOM 729 O O . ARG A 1 98 ? 8.172 -14.645 -6.197 1.00 92.88 98 ARG A O 1
ATOM 736 N N . LEU A 1 99 ? 6.612 -13.043 -6.412 1.00 90.44 99 LEU A N 1
ATOM 737 C CA . LEU A 1 99 ? 6.653 -12.632 -5.015 1.00 90.44 99 LEU A CA 1
ATOM 738 C C . LEU A 1 99 ? 5.817 -13.552 -4.126 1.00 90.44 99 LEU A C 1
ATOM 740 O O . LEU A 1 99 ? 4.664 -13.861 -4.419 1.00 90.44 99 LEU A O 1
ATOM 744 N N . SER A 1 100 ? 6.389 -13.933 -2.986 1.00 89.50 100 SER A N 1
ATOM 745 C CA . SER A 1 100 ? 5.645 -14.533 -1.882 1.00 89.50 100 SER A CA 1
ATOM 746 C C . SER A 1 100 ? 5.110 -13.449 -0.951 1.00 89.50 100 SER A C 1
ATOM 748 O O . SER A 1 100 ? 5.831 -12.504 -0.629 1.00 89.50 100 SER A O 1
ATOM 750 N N . TRP A 1 101 ? 3.893 -13.627 -0.448 1.00 89.44 101 TRP A N 1
ATOM 751 C CA . TRP A 1 101 ? 3.285 -12.756 0.555 1.00 89.44 101 TRP A CA 1
ATOM 752 C C . TRP A 1 101 ? 2.909 -13.548 1.811 1.00 89.44 101 TRP A C 1
ATOM 754 O O . TRP A 1 101 ? 2.748 -14.769 1.776 1.00 89.44 101 TRP A O 1
ATOM 764 N N . GLU A 1 102 ? 2.787 -12.845 2.935 1.00 88.00 102 GLU A N 1
ATOM 765 C CA . GLU A 1 102 ? 2.422 -13.418 4.231 1.00 88.00 102 GLU A CA 1
ATOM 766 C C . GLU A 1 102 ? 1.303 -12.578 4.869 1.00 88.00 102 GLU A C 1
ATOM 768 O O . GLU A 1 102 ? 1.455 -11.356 4.978 1.00 88.00 102 GLU A O 1
ATOM 773 N N . PRO A 1 103 ? 0.202 -13.194 5.341 1.00 87.06 103 PRO A N 1
ATOM 774 C CA . PRO A 1 103 ? -0.804 -12.492 6.128 1.00 87.06 103 PRO A CA 1
ATOM 775 C C . PRO A 1 103 ? -0.199 -11.881 7.399 1.00 87.06 103 PRO A C 1
ATOM 777 O O . PRO A 1 103 ? 0.464 -12.563 8.182 1.00 87.06 103 PRO A O 1
ATOM 780 N N . ARG A 1 104 ? -0.489 -10.604 7.663 1.00 85.31 104 ARG A N 1
ATOM 781 C CA . ARG A 1 104 ? -0.110 -9.930 8.914 1.00 85.31 104 ARG A CA 1
ATOM 782 C C . ARG A 1 104 ? -1.321 -9.799 9.833 1.00 85.31 104 ARG A C 1
ATOM 784 O O . ARG A 1 104 ? -2.396 -9.387 9.409 1.00 85.31 104 ARG A O 1
ATOM 791 N N . GLN A 1 105 ? -1.140 -10.137 11.109 1.00 85.75 105 GLN A N 1
ATOM 792 C CA . GLN A 1 105 ? -2.190 -9.986 12.117 1.00 85.75 105 GLN A CA 1
ATOM 793 C C . GLN A 1 105 ? -2.441 -8.502 12.409 1.00 85.75 105 GLN A C 1
ATOM 795 O O . GLN A 1 105 ? -1.495 -7.725 12.557 1.00 85.75 105 GLN A O 1
ATOM 800 N N . ARG A 1 106 ? -3.714 -8.122 12.543 1.00 83.69 106 ARG A N 1
ATOM 801 C CA . ARG A 1 106 ? -4.139 -6.795 13.007 1.00 83.69 106 ARG A CA 1
ATOM 802 C C . ARG A 1 106 ? -4.862 -6.928 14.339 1.00 83.69 106 ARG A C 1
ATOM 804 O O . ARG A 1 106 ? -5.550 -7.915 14.584 1.00 83.69 106 ARG A O 1
ATOM 811 N N . MET A 1 107 ? -4.706 -5.923 15.191 1.00 82.88 107 MET A N 1
ATOM 812 C CA . MET A 1 107 ? -5.415 -5.852 16.461 1.00 82.88 107 MET A CA 1
ATOM 813 C C . MET A 1 107 ? -6.650 -4.972 16.306 1.00 82.88 107 MET A C 1
ATOM 815 O O . MET A 1 107 ? -6.547 -3.844 15.831 1.00 82.88 107 MET A O 1
ATOM 819 N N . GLN A 1 108 ? -7.797 -5.486 16.734 1.00 83.06 108 GLN A N 1
ATOM 820 C CA . GLN A 1 108 ? -9.012 -4.701 16.899 1.00 83.06 108 GLN A CA 1
ATOM 821 C C . GLN A 1 108 ? -9.074 -4.185 18.336 1.00 83.06 108 GLN A C 1
ATOM 823 O O . GLN A 1 108 ? -8.845 -4.947 19.279 1.00 83.06 108 GLN A O 1
ATOM 828 N N . VAL A 1 109 ? -9.379 -2.898 18.502 1.00 85.44 109 VAL A N 1
ATOM 829 C CA . VAL A 1 109 ? -9.450 -2.254 19.818 1.00 85.44 109 VAL A CA 1
ATOM 830 C C . VAL A 1 109 ? -10.855 -1.710 20.050 1.00 85.44 109 VAL A C 1
ATOM 832 O O . VAL A 1 109 ? -11.403 -0.972 19.231 1.00 85.44 109 VAL A O 1
ATOM 835 N N . GLU A 1 110 ? -11.427 -2.065 21.198 1.00 87.31 110 GLU A N 1
ATOM 836 C CA . GLU A 1 110 ? -12.713 -1.559 21.674 1.00 87.31 110 GLU A CA 1
ATOM 837 C C . GLU A 1 110 ? -12.542 -0.922 23.057 1.00 87.31 110 GLU A C 1
ATOM 839 O O . GLU A 1 110 ? -11.863 -1.462 23.930 1.00 87.31 110 GLU A O 1
ATOM 844 N N . VAL A 1 111 ? -13.181 0.227 23.270 1.00 90.12 111 VAL A N 1
ATOM 845 C CA . VAL A 1 111 ? -13.202 0.948 24.544 1.00 90.12 111 VAL A CA 1
ATOM 846 C C . VAL A 1 111 ? -14.585 0.800 25.161 1.00 90.12 111 VAL A C 1
ATOM 848 O O . VAL A 1 111 ? -15.590 1.248 24.604 1.00 90.12 111 VAL A O 1
ATOM 851 N N . LEU A 1 112 ? -14.628 0.193 26.344 1.00 91.50 112 LEU A N 1
ATOM 852 C CA . LEU A 1 112 ? -15.843 -0.017 27.122 1.00 91.50 112 LEU A CA 1
ATOM 853 C C . LEU A 1 112 ? -15.875 0.960 28.303 1.00 91.50 112 LEU A C 1
ATOM 855 O O . LEU A 1 112 ? -14.915 1.062 29.068 1.00 91.50 112 LEU A O 1
ATOM 859 N N . ARG A 1 113 ? -16.998 1.648 28.499 1.00 91.75 113 ARG A N 1
ATOM 860 C CA . ARG A 1 113 ? -17.261 2.509 29.653 1.00 91.75 113 ARG A CA 1
ATOM 861 C C . ARG A 1 113 ? -18.516 2.010 30.360 1.00 91.75 113 ARG A C 1
ATOM 863 O O . ARG A 1 113 ? -19.590 2.015 29.781 1.00 91.75 113 ARG A O 1
ATOM 870 N N . ARG A 1 114 ? -18.383 1.586 31.624 1.00 92.88 114 ARG A N 1
ATOM 871 C CA . ARG A 1 114 ? -19.490 1.020 32.434 1.00 92.88 114 ARG A CA 1
ATOM 872 C C . ARG A 1 114 ? -20.189 -0.185 31.781 1.00 92.88 114 ARG A C 1
ATOM 874 O O . ARG A 1 114 ? -21.387 -0.366 31.938 1.00 92.88 114 ARG A O 1
ATOM 881 N N . GLY A 1 115 ? -19.431 -1.011 31.061 1.00 86.94 115 GLY A N 1
ATOM 882 C CA . GLY A 1 115 ? -19.975 -2.162 30.333 1.00 86.94 115 GLY A CA 1
ATOM 883 C C . GLY A 1 115 ? -20.602 -1.816 28.978 1.00 86.94 115 GLY A C 1
ATOM 884 O O . GLY A 1 115 ? -20.980 -2.728 28.253 1.00 86.94 115 GLY A O 1
ATOM 885 N N . GLU A 1 116 ? -20.655 -0.536 28.601 1.00 84.62 116 GLU A N 1
ATOM 886 C CA . GLU A 1 116 ? -21.160 -0.081 27.304 1.00 84.62 116 GLU A CA 1
ATOM 887 C C . GLU A 1 116 ? -20.005 0.282 26.368 1.00 84.62 116 GLU A C 1
ATOM 889 O O . GLU A 1 116 ? -19.014 0.885 26.786 1.00 84.62 116 GLU A O 1
ATOM 894 N N . ARG A 1 117 ? -20.117 -0.069 25.084 1.00 84.06 117 ARG A N 1
ATOM 895 C CA . ARG A 1 117 ? -19.119 0.300 24.073 1.00 84.06 117 ARG A CA 1
ATOM 896 C C . ARG A 1 117 ? -19.156 1.806 23.839 1.00 84.06 117 ARG A C 1
ATOM 898 O O . ARG A 1 117 ? -20.112 2.336 23.288 1.00 84.06 117 ARG A O 1
ATOM 905 N N . PHE A 1 118 ? -18.096 2.477 24.270 1.00 83.44 118 PHE A N 1
ATOM 906 C CA . PHE A 1 118 ? -17.923 3.921 24.164 1.00 83.44 118 PHE A CA 1
ATOM 907 C C . PHE A 1 118 ? -17.243 4.312 22.851 1.00 83.44 118 PHE A C 1
ATOM 909 O O . PHE A 1 118 ? -17.566 5.341 22.266 1.00 83.44 118 PHE A O 1
ATOM 916 N N . TRP A 1 119 ? -16.309 3.482 22.387 1.00 75.44 119 TRP A N 1
ATOM 917 C CA . TRP A 1 119 ? -15.586 3.680 21.137 1.00 75.44 119 TRP A CA 1
ATOM 918 C C . TRP A 1 119 ? -15.056 2.341 20.631 1.00 75.44 119 TRP A C 1
ATOM 920 O O . TRP A 1 119 ? -14.853 1.409 21.407 1.00 75.44 119 TRP A O 1
ATOM 930 N N . TRP A 1 120 ? -14.846 2.223 19.333 1.00 72.81 120 TRP A N 1
ATOM 931 C CA . TRP A 1 120 ? -14.201 1.073 18.718 1.00 72.81 120 TRP A CA 1
ATOM 932 C C . TRP A 1 120 ? -13.591 1.528 17.398 1.00 72.81 120 TRP A C 1
ATOM 934 O O . TRP A 1 120 ? -14.151 2.402 16.736 1.00 72.81 120 TRP A O 1
ATOM 944 N N . GLU A 1 121 ? -12.468 0.933 17.016 1.00 63.16 121 GLU A N 1
ATOM 945 C CA . GLU A 1 121 ? -11.868 1.166 15.705 1.00 63.16 121 GLU A CA 1
ATOM 946 C C . GLU A 1 121 ? -11.631 -0.161 14.997 1.00 63.16 121 GLU A C 1
ATOM 948 O O . GLU A 1 121 ? -10.814 -0.996 15.389 1.00 63.16 121 GLU A O 1
ATOM 953 N N . CYS A 1 122 ? -12.428 -0.337 13.949 1.00 57.72 122 CYS A N 1
ATOM 954 C CA . CYS A 1 122 ? -12.224 -1.238 12.829 1.00 57.72 122 CYS A CA 1
ATOM 955 C C . CYS A 1 122 ? -13.023 -0.620 11.666 1.00 57.72 122 CYS A C 1
ATOM 957 O O . CYS A 1 122 ? -14.210 -0.354 11.829 1.00 57.72 122 CYS A O 1
ATOM 959 N N . GLN A 1 123 ? -12.412 -0.304 10.530 1.00 51.12 123 GLN A N 1
ATOM 960 C CA . GLN A 1 123 ? -13.114 0.279 9.376 1.00 51.12 123 GLN A CA 1
ATOM 961 C C . GLN A 1 123 ? -12.541 -0.321 8.083 1.00 51.12 123 GLN A C 1
ATOM 963 O O . GLN A 1 123 ? -11.311 -0.367 7.994 1.00 51.12 123 GLN A O 1
ATOM 968 N N . PRO A 1 124 ? -13.372 -0.545 7.045 1.00 46.78 124 PRO A N 1
ATOM 969 C CA . PRO A 1 124 ? -14.654 -1.261 7.087 1.00 46.78 124 PRO A CA 1
ATOM 970 C C . PRO A 1 124 ? -14.850 -2.294 5.941 1.00 46.78 124 PRO A C 1
ATOM 972 O O . PRO A 1 124 ? -14.462 -2.074 4.794 1.00 46.78 124 PRO A O 1
ATOM 975 N N . ASP A 1 125 ? -15.652 -3.334 6.215 1.00 42.91 125 ASP A N 1
ATOM 976 C CA . ASP A 1 125 ? -16.539 -3.977 5.227 1.00 42.91 125 ASP A CA 1
ATOM 977 C C . ASP A 1 125 ? -17.395 -2.883 4.552 1.00 42.91 125 ASP A C 1
ATOM 979 O O . ASP A 1 125 ? -18.207 -2.209 5.197 1.00 42.91 125 ASP A O 1
ATOM 983 N N . GLN A 1 126 ? -17.191 -2.680 3.248 1.00 40.69 126 GLN A N 1
ATOM 984 C CA . GLN A 1 126 ? -17.788 -1.587 2.473 1.00 40.69 126 GLN A CA 1
ATOM 985 C C . GLN A 1 126 ? -19.291 -1.762 2.154 1.00 40.69 126 GLN A C 1
ATOM 987 O O . GLN A 1 126 ? -19.897 -0.872 1.555 1.00 40.69 126 GLN A O 1
ATOM 992 N N . SER A 1 127 ? -19.946 -2.855 2.557 1.00 38.81 127 SER A N 1
ATOM 993 C CA . SER A 1 127 ? -21.322 -3.164 2.129 1.00 38.81 127 SER A CA 1
ATOM 994 C C . SER A 1 127 ? -22.435 -2.456 2.923 1.00 38.81 127 SER A C 1
ATOM 996 O O . SER A 1 127 ? -23.598 -2.467 2.515 1.00 38.81 127 SER A O 1
ATOM 998 N N . ALA A 1 128 ? -22.123 -1.770 4.026 1.00 40.56 128 ALA A N 1
ATOM 999 C CA . ALA A 1 128 ? -23.132 -1.168 4.899 1.00 40.56 128 ALA A CA 1
ATOM 1000 C C . ALA A 1 128 ? -23.154 0.373 4.825 1.00 40.56 128 ALA A C 1
ATOM 1002 O O . ALA A 1 128 ? -22.757 1.060 5.769 1.00 40.56 128 ALA A O 1
ATOM 1003 N N . ARG A 1 129 ? -23.690 0.970 3.750 1.00 38.97 129 ARG A N 1
ATOM 1004 C CA . ARG A 1 129 ? -23.963 2.432 3.690 1.00 38.97 129 ARG A CA 1
ATOM 1005 C C . ARG A 1 129 ? -25.427 2.836 3.466 1.00 38.97 129 ARG A C 1
ATOM 1007 O O . ARG A 1 129 ? -25.694 3.997 3.186 1.00 38.97 129 ARG A O 1
ATOM 1014 N N . LEU A 1 130 ? -26.398 1.956 3.718 1.00 36.06 130 LEU A N 1
ATOM 1015 C CA . LEU A 1 130 ? -27.812 2.357 3.785 1.00 36.06 130 LEU A CA 1
ATOM 1016 C C . LEU A 1 130 ? -28.389 2.092 5.187 1.00 36.06 130 LEU A C 1
ATOM 1018 O O . LEU A 1 130 ? -28.362 0.965 5.672 1.00 36.06 130 LEU A O 1
ATOM 1022 N N . GLY A 1 131 ? -28.890 3.145 5.842 1.00 33.12 131 GLY A N 1
ATOM 1023 C CA . GLY A 1 131 ? -29.747 3.066 7.033 1.00 33.12 131 GLY A CA 1
ATOM 1024 C C . GLY A 1 131 ? -29.070 3.363 8.377 1.00 33.12 131 GLY A C 1
ATOM 1025 O O . GLY A 1 131 ? -28.241 2.593 8.860 1.00 33.12 131 GLY A O 1
ATOM 1026 N N . ALA A 1 132 ? -29.480 4.474 8.998 1.00 41.50 132 ALA A N 1
ATOM 1027 C CA . ALA A 1 132 ? -29.173 4.843 10.375 1.00 41.50 132 ALA A CA 1
ATOM 1028 C C . ALA A 1 132 ? -29.945 3.952 11.368 1.00 41.50 132 ALA A C 1
ATOM 1030 O O . ALA A 1 132 ? -31.173 3.909 11.359 1.00 41.50 132 ALA A O 1
ATOM 1031 N N . GLY A 1 133 ? -29.205 3.256 12.230 1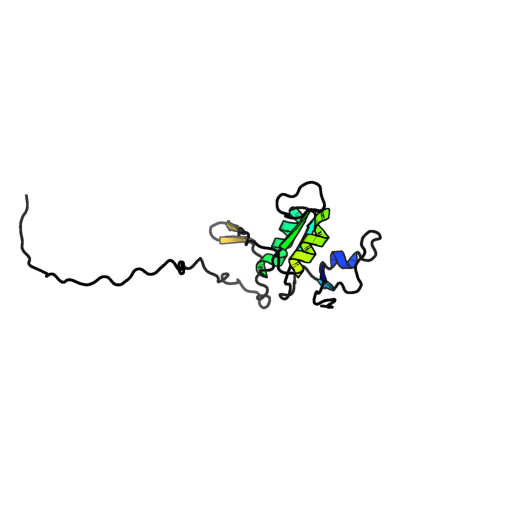.00 36.81 133 GLY A N 1
ATOM 1032 C CA . GLY A 1 133 ? -29.683 2.438 13.347 1.00 36.81 133 GLY A CA 1
ATOM 1033 C C . GLY A 1 133 ? -28.484 1.825 14.090 1.00 36.81 133 GLY A C 1
ATOM 1034 O O . GLY A 1 133 ? -27.396 1.771 13.507 1.00 36.81 133 GLY A O 1
ATOM 1035 N N . PRO A 1 134 ? -28.618 1.390 15.360 1.00 37.28 134 PRO A N 1
ATOM 1036 C CA . PRO A 1 134 ? -27.533 0.720 16.075 1.00 37.28 134 PRO A CA 1
ATOM 1037 C C . PRO A 1 134 ? -27.232 -0.605 15.366 1.00 37.28 134 PRO A C 1
ATOM 1039 O O . PRO A 1 134 ? -28.056 -1.520 15.353 1.00 37.28 134 PRO A O 1
ATOM 1042 N N . ARG A 1 135 ? -26.082 -0.674 14.690 1.00 43.38 135 ARG A N 1
ATOM 1043 C CA . ARG A 1 135 ? -25.744 -1.804 13.821 1.00 43.38 135 ARG A CA 1
ATOM 1044 C C . ARG A 1 135 ? -25.357 -3.045 14.636 1.00 43.38 135 ARG A C 1
ATOM 1046 O O . ARG A 1 135 ? -24.576 -2.920 15.581 1.00 43.38 135 ARG A O 1
ATOM 1053 N N . PRO A 1 136 ? -25.885 -4.230 14.280 1.00 38.72 136 PRO A N 1
ATOM 1054 C CA . PRO A 1 136 ? -25.526 -5.495 14.904 1.00 38.72 136 PRO A CA 1
ATOM 1055 C C . PRO A 1 136 ? -24.118 -5.949 14.490 1.00 38.72 136 PRO A C 1
ATOM 1057 O O . PRO A 1 136 ? -23.518 -5.421 13.558 1.00 38.72 136 PRO A O 1
ATOM 1060 N N . ALA A 1 137 ? -23.610 -6.922 15.247 1.00 36.28 137 ALA A N 1
ATOM 1061 C CA . ALA A 1 137 ? -22.251 -7.444 15.224 1.00 36.28 137 ALA A CA 1
ATOM 1062 C C . ALA A 1 137 ? -21.710 -7.780 13.825 1.00 36.28 137 ALA A C 1
ATOM 1064 O O . ALA A 1 137 ? -22.388 -8.431 13.031 1.00 36.28 137 ALA A O 1
ATOM 1065 N N . CYS A 1 138 ? -20.438 -7.436 13.600 1.00 37.22 138 CYS A N 1
ATOM 1066 C CA . CYS A 1 138 ? -19.611 -8.060 12.574 1.00 37.22 138 CYS A CA 1
ATOM 1067 C C . CYS A 1 138 ? -19.685 -9.585 12.751 1.00 37.22 138 CYS A C 1
ATOM 1069 O O . CYS A 1 138 ? -19.193 -10.134 13.741 1.00 37.22 138 CYS A O 1
ATOM 1071 N N . ALA A 1 139 ? -20.360 -10.266 11.829 1.00 38.88 139 ALA A N 1
ATOM 1072 C CA . ALA A 1 139 ? -20.412 -11.716 11.781 1.00 38.88 139 ALA A CA 1
ATOM 1073 C C . ALA A 1 139 ? -19.174 -12.233 11.033 1.00 38.88 139 ALA A C 1
ATOM 1075 O O . ALA A 1 139 ? -18.939 -11.866 9.888 1.00 38.88 139 ALA A O 1
ATOM 1076 N N . GLY A 1 140 ? -18.401 -13.087 11.704 1.00 35.22 140 GLY A N 1
ATOM 1077 C CA . GLY A 1 140 ? -17.159 -13.692 11.213 1.00 35.22 140 GLY A CA 1
ATOM 1078 C C . GLY A 1 140 ? -16.187 -13.921 12.374 1.00 35.22 140 GLY A C 1
ATOM 1079 O O . GLY A 1 140 ? -15.140 -13.302 12.453 1.00 35.22 140 GLY A O 1
ATOM 1080 N N . ALA A 1 141 ? -16.632 -14.540 13.466 1.00 33.25 141 ALA A N 1
ATOM 1081 C CA . ALA A 1 141 ? -16.499 -15.981 13.694 1.00 33.25 141 ALA A CA 1
ATOM 1082 C C . ALA A 1 141 ? -15.033 -16.457 13.790 1.00 33.25 141 ALA A C 1
ATOM 1084 O O . ALA A 1 141 ? -14.288 -16.510 12.818 1.00 33.25 141 ALA A O 1
ATOM 1085 N N . ALA A 1 142 ? -14.687 -16.841 15.019 1.00 32.25 142 ALA A N 1
ATOM 1086 C CA . ALA A 1 142 ? -13.490 -17.537 15.470 1.00 32.25 142 ALA A CA 1
ATOM 1087 C C . ALA A 1 142 ? -13.040 -18.710 14.565 1.00 32.25 142 ALA A C 1
ATOM 1089 O O . ALA A 1 142 ? -13.861 -19.299 13.857 1.00 32.25 142 ALA A O 1
ATOM 1090 N N . PRO A 1 143 ? -11.762 -19.135 14.647 1.00 32.75 143 PRO A N 1
ATOM 1091 C CA . PRO A 1 143 ? -11.270 -20.287 13.903 1.00 32.75 143 PRO A CA 1
ATOM 1092 C C . PRO A 1 143 ? -12.048 -21.546 14.293 1.00 32.75 143 PRO A C 1
ATOM 1094 O O . PRO A 1 143 ? -11.953 -22.032 15.423 1.00 32.75 143 PRO A O 1
ATOM 1097 N N . SER A 1 144 ? -12.789 -22.112 13.338 1.00 36.62 144 SER A N 1
ATOM 1098 C CA . SER A 1 144 ? -13.228 -23.496 13.466 1.00 36.62 144 SER A CA 1
ATOM 1099 C C . SER A 1 144 ? -11.989 -24.390 13.407 1.00 36.62 144 SER A C 1
ATOM 1101 O O . SER A 1 144 ? -11.208 -24.398 12.454 1.00 36.62 144 SER A O 1
ATOM 1103 N N . SER A 1 145 ? -11.772 -25.124 14.486 1.00 42.75 145 SER A N 1
ATOM 1104 C CA . SER A 1 145 ? -10.824 -26.218 14.580 1.00 42.75 145 SER A CA 1
ATOM 1105 C C . SER A 1 145 ? -11.271 -27.366 13.666 1.00 42.75 145 S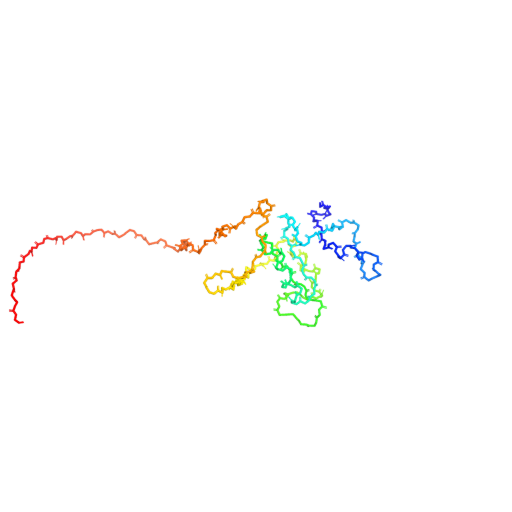ER A C 1
ATOM 1107 O O . SER A 1 145 ? -11.870 -28.335 14.115 1.00 42.75 145 SER A O 1
ATOM 1109 N N . ALA A 1 146 ? -10.972 -27.292 12.368 1.00 34.62 146 ALA A N 1
ATOM 1110 C CA . ALA A 1 146 ? -11.154 -28.422 11.458 1.00 34.62 146 ALA A CA 1
ATOM 1111 C C . ALA A 1 146 ? -10.211 -28.323 10.253 1.00 34.62 146 ALA A C 1
ATOM 1113 O O . ALA A 1 146 ? -10.353 -27.441 9.416 1.00 34.62 146 ALA A O 1
ATOM 1114 N N . GLY A 1 147 ? -9.272 -29.272 10.132 1.00 30.33 147 GLY A N 1
ATOM 1115 C CA . GLY A 1 147 ? -8.691 -29.587 8.822 1.00 30.33 147 GLY A CA 1
ATOM 1116 C C . GLY A 1 147 ? -7.172 -29.634 8.665 1.00 30.33 147 GLY A C 1
ATOM 1117 O O . GLY A 1 147 ? -6.703 -29.500 7.540 1.00 30.33 147 GLY A O 1
ATOM 1118 N N . ARG A 1 148 ? -6.375 -29.925 9.706 1.00 33.59 148 ARG A N 1
ATOM 1119 C CA . ARG A 1 148 ? -5.058 -30.549 9.459 1.00 33.59 148 ARG A CA 1
ATOM 1120 C C . ARG A 1 148 ? -5.294 -31.890 8.756 1.00 33.59 148 ARG A C 1
ATOM 1122 O O . ARG A 1 148 ? -5.704 -32.855 9.398 1.00 33.59 148 ARG A O 1
ATOM 1129 N N . ARG A 1 149 ? -5.020 -31.992 7.453 1.00 32.56 149 ARG A N 1
ATOM 1130 C CA . ARG A 1 149 ? -4.866 -33.298 6.793 1.00 32.56 149 ARG A CA 1
ATOM 1131 C C . ARG A 1 149 ? -3.499 -33.874 7.159 1.00 32.56 149 ARG A C 1
ATOM 1133 O O . ARG A 1 149 ? -2.521 -33.686 6.449 1.00 32.56 149 ARG A O 1
ATOM 1140 N N . ALA A 1 150 ? -3.454 -34.603 8.271 1.00 36.09 150 ALA A N 1
ATOM 1141 C CA . ALA A 1 150 ? -2.383 -35.539 8.591 1.00 36.09 150 ALA A CA 1
ATOM 1142 C C . ALA A 1 150 ? -2.897 -36.984 8.423 1.00 36.09 150 ALA A C 1
ATOM 1144 O O . ALA A 1 150 ? -3.889 -37.378 9.025 1.00 36.09 150 ALA A O 1
ATOM 1145 N N . ARG A 1 151 ? -2.222 -37.713 7.526 1.00 32.19 151 ARG A N 1
ATOM 1146 C CA . ARG A 1 151 ? -2.044 -39.174 7.361 1.00 32.19 151 ARG A CA 1
ATOM 1147 C C . ARG A 1 151 ? -3.039 -40.139 8.051 1.00 32.19 151 ARG A C 1
ATOM 1149 O O . ARG A 1 151 ? -3.147 -40.206 9.269 1.00 32.19 151 ARG A O 1
ATOM 1156 N N . ARG A 1 152 ? -3.656 -41.004 7.231 1.00 30.00 152 ARG A N 1
ATOM 1157 C CA . ARG A 1 152 ? -4.475 -42.175 7.614 1.00 30.00 152 ARG A CA 1
ATOM 1158 C C . ARG A 1 152 ? -3.675 -43.224 8.415 1.00 30.00 152 ARG A C 1
ATOM 1160 O O . ARG A 1 152 ? -2.660 -43.689 7.899 1.00 30.00 152 ARG A O 1
ATOM 1167 N N . PRO A 1 153 ? -4.190 -43.732 9.551 1.00 31.67 153 PRO A N 1
ATOM 1168 C CA . PRO A 1 153 ? -3.860 -45.059 10.064 1.00 31.67 153 PRO A CA 1
ATOM 1169 C C . PRO A 1 153 ? -4.974 -46.074 9.731 1.00 31.67 153 PRO A C 1
ATOM 1171 O O . PRO A 1 153 ? -6.161 -45.752 9.769 1.00 31.67 153 PRO A O 1
ATOM 1174 N N . GLY A 1 154 ? -4.577 -47.297 9.361 1.00 34.34 154 GLY A N 1
ATOM 1175 C CA . GLY A 1 154 ? -5.455 -48.385 8.903 1.00 34.34 154 GLY A CA 1
ATOM 1176 C C . GLY A 1 154 ? -6.357 -49.019 9.981 1.00 34.34 154 GLY A C 1
ATOM 1177 O O . GLY A 1 154 ? -6.273 -48.674 11.161 1.00 34.34 154 GLY A O 1
ATOM 1178 N N . PRO A 1 155 ? -7.243 -49.956 9.586 1.00 33.91 155 PRO A N 1
ATOM 1179 C CA . PRO A 1 155 ? -8.332 -50.439 10.431 1.00 33.91 155 PRO A CA 1
ATOM 1180 C C . PRO A 1 155 ? -7.850 -51.384 11.542 1.00 33.91 155 PRO A C 1
ATOM 1182 O O . PRO A 1 155 ? -7.199 -52.398 11.286 1.00 33.91 155 PRO A O 1
ATOM 1185 N N . ARG A 1 156 ? -8.232 -51.079 12.790 1.00 34.06 156 ARG A N 1
ATOM 1186 C CA . ARG A 1 156 ? -8.064 -51.967 13.950 1.00 34.06 156 ARG A CA 1
ATOM 1187 C C . ARG A 1 156 ? -9.170 -53.026 13.970 1.00 34.06 156 ARG A C 1
ATOM 1189 O O . ARG A 1 156 ? -10.354 -52.699 13.974 1.00 34.06 156 ARG A O 1
ATOM 1196 N N . ARG A 1 157 ? -8.767 -54.300 14.007 1.00 33.53 157 ARG A N 1
ATOM 1197 C CA . ARG A 1 157 ? -9.648 -55.462 14.197 1.00 33.53 157 ARG A CA 1
ATOM 1198 C C . ARG A 1 157 ? -10.209 -55.523 15.623 1.00 33.53 157 ARG A C 1
ATOM 1200 O O . ARG A 1 157 ? -9.535 -55.191 16.592 1.00 33.53 157 ARG A O 1
ATOM 1207 N N . SER A 1 158 ? -11.448 -55.999 15.707 1.00 35.66 158 SER A N 1
ATOM 1208 C CA . SER A 1 158 ? -12.261 -56.236 16.901 1.00 35.66 158 SER A CA 1
ATOM 1209 C C . SER A 1 158 ? -11.921 -57.534 17.646 1.00 35.66 158 SER A C 1
ATOM 1211 O O . SER A 1 158 ? -11.752 -58.568 17.003 1.00 35.66 158 SER A O 1
ATOM 1213 N N . ALA A 1 159 ? -12.029 -57.524 18.977 1.00 36.84 159 ALA A N 1
ATOM 1214 C CA . ALA A 1 159 ? -12.451 -58.670 19.798 1.00 36.84 159 ALA A CA 1
ATOM 1215 C C . ALA A 1 159 ? -13.014 -58.113 21.125 1.00 36.84 159 ALA A C 1
ATOM 1217 O O . ALA A 1 159 ? -12.306 -57.435 21.857 1.00 36.84 159 ALA A O 1
ATOM 1218 N N . ARG A 1 160 ? -14.342 -58.065 21.313 1.00 35.28 160 ARG A N 1
ATOM 1219 C CA . ARG A 1 160 ? -15.195 -59.080 21.975 1.00 35.28 160 ARG A CA 1
ATOM 1220 C C . ARG A 1 160 ? -14.704 -59.493 23.369 1.00 35.28 160 ARG A C 1
ATOM 1222 O O . ARG A 1 160 ? -13.694 -60.172 23.471 1.00 35.28 160 ARG A O 1
ATOM 1229 N N . GLY A 1 161 ? -15.508 -59.217 24.407 1.00 31.98 161 GLY A N 1
ATOM 1230 C CA . GLY A 1 161 ? -15.318 -59.871 25.708 1.00 31.98 161 GLY A CA 1
ATOM 1231 C C . GLY A 1 161 ? -16.092 -59.342 26.924 1.00 31.98 161 GLY A C 1
ATOM 1232 O O . GLY A 1 161 ? -15.464 -58.888 27.860 1.00 31.98 161 GLY A O 1
ATOM 1233 N N . ARG A 1 162 ? -17.428 -59.481 26.919 1.00 32.66 162 ARG A N 1
ATOM 1234 C CA . ARG A 1 162 ? -18.314 -59.803 28.073 1.00 32.66 162 ARG A CA 1
ATOM 1235 C C . ARG A 1 162 ? -18.361 -58.890 29.332 1.00 32.66 162 ARG A C 1
ATOM 1237 O O . ARG A 1 162 ? -17.462 -58.845 30.156 1.00 32.66 162 ARG A O 1
ATOM 1244 N N . ARG A 1 163 ? -19.548 -58.299 29.543 1.00 33.22 163 ARG A N 1
ATOM 1245 C CA . ARG A 1 163 ? -20.208 -57.996 30.844 1.00 33.22 163 ARG A CA 1
ATOM 1246 C C . ARG A 1 163 ? -20.840 -59.289 31.430 1.00 33.22 163 ARG A C 1
ATOM 1248 O O . ARG A 1 163 ? -20.923 -60.256 30.670 1.00 33.22 163 ARG A O 1
ATOM 1255 N N . PRO A 1 164 ? -21.539 -59.284 32.592 1.00 52.31 164 PRO A N 1
ATOM 1256 C CA . PRO A 1 164 ? -21.384 -58.559 33.878 1.00 52.31 164 PRO A CA 1
ATOM 1257 C C . PRO A 1 164 ? -21.559 -59.507 35.109 1.00 52.31 164 PRO A C 1
ATOM 1259 O O . PRO A 1 164 ? -21.919 -60.655 34.912 1.00 52.31 164 PRO A O 1
ATOM 1262 N N . THR A 1 165 ? -21.445 -59.023 36.362 1.00 37.59 165 THR A N 1
ATOM 1263 C CA . THR A 1 165 ? -22.454 -59.240 37.444 1.00 37.59 165 THR A CA 1
ATOM 1264 C C . THR A 1 165 ? -22.161 -58.426 38.717 1.00 37.59 165 THR A C 1
ATOM 1266 O O . THR A 1 165 ? -21.018 -58.235 39.113 1.00 37.59 165 THR A O 1
ATOM 1269 N N . ARG A 1 166 ? -23.248 -57.954 39.344 1.00 40.25 166 ARG A N 1
ATOM 1270 C CA . ARG A 1 166 ? -23.373 -57.257 40.641 1.00 40.25 166 ARG A CA 1
ATOM 1271 C C . ARG A 1 166 ? -22.956 -58.136 41.836 1.00 40.25 166 ARG A C 1
ATOM 1273 O O . ARG A 1 166 ? -23.276 -59.314 41.801 1.00 40.25 166 ARG A O 1
ATOM 1280 N N . SER A 1 167 ? -22.509 -57.531 42.950 1.00 37.28 167 SER A N 1
ATOM 1281 C CA . SER A 1 167 ? -23.295 -57.443 44.210 1.00 37.28 167 SER A CA 1
ATOM 1282 C C . SER A 1 167 ? -22.513 -56.889 45.421 1.00 37.28 167 SER A C 1
ATOM 1284 O O . SER A 1 167 ? -21.457 -57.405 45.750 1.00 37.28 167 SER A O 1
ATOM 1286 N N . ARG A 1 168 ? -23.143 -55.921 46.113 1.00 43.25 168 ARG A N 1
ATOM 1287 C CA . ARG A 1 168 ? -23.274 -55.720 47.582 1.00 43.25 168 ARG A CA 1
ATOM 1288 C C . ARG A 1 168 ? -22.032 -55.731 48.507 1.00 43.25 168 ARG A C 1
ATOM 1290 O O . ARG A 1 168 ? -21.449 -56.777 48.733 1.00 43.25 168 ARG A O 1
ATOM 1297 N N . GLY A 1 169 ? -21.906 -54.656 49.305 1.00 36.09 169 GLY A N 1
ATOM 1298 C CA . GLY A 1 169 ? -21.960 -54.789 50.777 1.00 36.09 169 GLY A CA 1
ATOM 1299 C C . GLY A 1 169 ? -20.919 -54.056 51.645 1.00 36.09 169 GLY A C 1
ATOM 1300 O O . GLY A 1 169 ? -19.754 -54.406 51.599 1.00 36.09 169 GLY A O 1
ATOM 1301 N N . ARG A 1 170 ? -21.438 -53.176 52.533 1.00 41.16 170 ARG A N 1
ATOM 1302 C CA . ARG A 1 170 ? -20.983 -52.777 53.900 1.00 41.16 170 ARG A CA 1
ATOM 1303 C C . ARG A 1 170 ? -19.612 -52.084 54.050 1.00 41.16 170 ARG A C 1
ATOM 1305 O O . ARG A 1 170 ? -18.594 -52.614 53.652 1.00 41.16 170 ARG A O 1
ATOM 1312 N N . ARG A 1 171 ? -19.582 -50.819 54.499 1.00 41.56 171 ARG A N 1
ATOM 1313 C CA . ARG A 1 171 ? -19.574 -50.325 55.905 1.00 41.56 171 ARG A CA 1
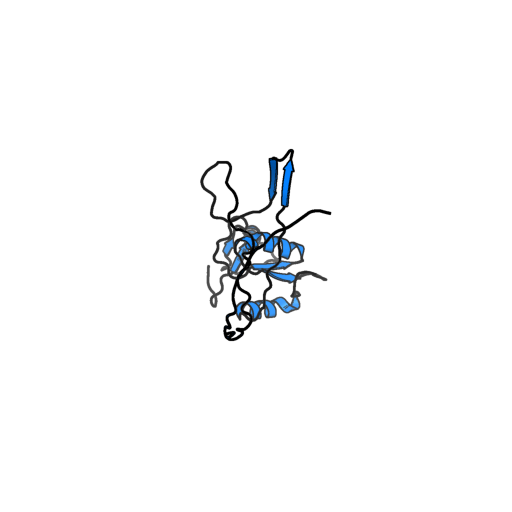ATOM 1314 C C . ARG A 1 171 ? -18.392 -50.850 56.729 1.00 41.56 171 ARG A C 1
ATOM 1316 O O . ARG A 1 171 ? -18.381 -52.023 57.087 1.00 41.56 171 ARG A O 1
ATOM 1323 N N . GLY A 1 172 ? -17.522 -49.913 57.088 1.00 42.53 172 GLY A N 1
ATOM 1324 C CA . GLY A 1 172 ? -16.485 -49.950 58.113 1.00 42.53 172 GLY A CA 1
ATOM 1325 C C . GLY A 1 172 ? -15.936 -48.542 58.208 1.00 42.53 172 GLY A C 1
ATOM 1326 O O . GLY A 1 172 ? -15.340 -48.130 57.192 1.00 42.53 172 GLY A O 1
#

Foldseek 3Di:
DDQDPHDAAEDAQVLVVCCVPPVDPDDPRYHHDHLLDDDLPDQEAEFEAAPVSQVVRCLSCVLSVHYYAYEHDDDDHPPHPHYPVCVVVSVVCVVVVNDDDDDDDDDWDFDDDPNHTPDTDDDDDPPDDDDDDDDDDDDDDDDDPDDPPDDDDDDDDDDDDDDDDDDDDDDD

pLDDT: mean 71.41, std 23.49, 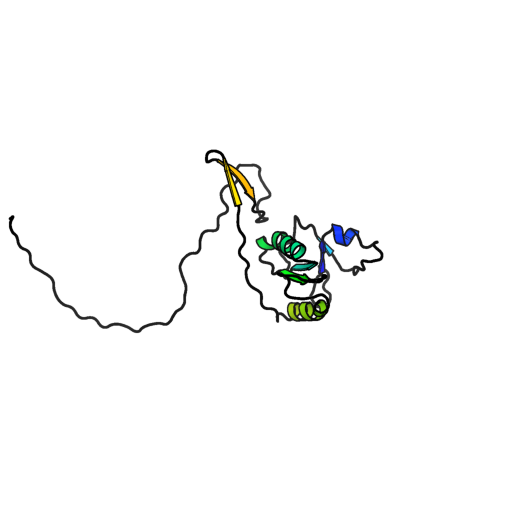range [30.0, 94.25]

Secondary structure (DSSP, 8-state):
---BTTB--EEEHHHHTTTT-TT----TTPEEE-TTS--TT-S-EEEESSHHHHHHHHHHHTTTT--EEEEE-SS--SS-SEEGGGHHHHHHHHHTT-----PPP---EEEEETTEEEEEE----TT--S--S-PPP-----------------PPPP--------------

Radius of gyration: 27.61 Å; chains: 1; bounding box: 48×80×79 Å

Sequence (172 aa):
MVVERGVGVAVPTHVHEQRDNPWLELPDEVVPVDLEALPADFDLAVALGGDGTLLRASRWVADLDVPVLGINLGDLGFLSAYGREQIVEALADALAGRLSWEPRQRMQVEVLRRGERFWWECQPDQSARLGAGPRPACAGAAPSSAGRRARRPGPRRSARGRRPTRSRGRRG